Protein AF-F3FZJ3-F1 (afdb_monomer_lite)

Foldseek 3Di:
DDAEAEEALVVVVVCVVVVNDDPNHPYYHHDDDDDDCVSVPD

Radius of gyration: 10.22 Å; chains: 1; bounding box: 27×18×21 Å

Organism: NCBI:txid629262

Structure (mmCIF, N/CA/C/O backbone):
data_AF-F3FZJ3-F1
#
_entry.id   AF-F3FZJ3-F1
#
loop_
_atom_site.group_PDB
_atom_site.id
_atom_site.type_symbol
_atom_site.label_atom_id
_atom_site.label_alt_id
_atom_site.label_comp_id
_atom_site.label_asym_id
_atom_site.label_entity_id
_atom_site.label_seq_id
_atom_site.pdbx_PDB_ins_code
_atom_site.Cartn_x
_atom_site.Cartn_y
_atom_site.Cartn_z
_atom_site.occupancy
_atom_site.B_i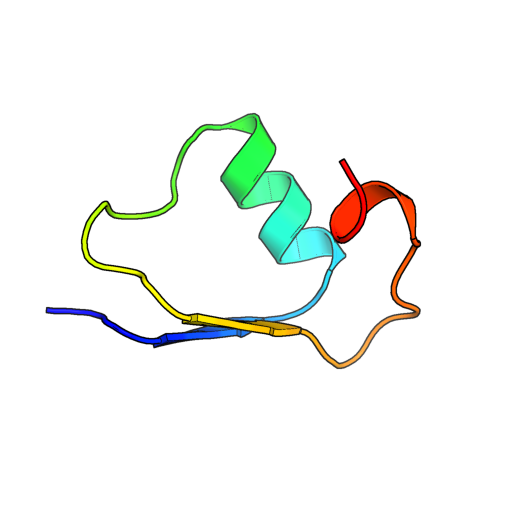so_or_equiv
_atom_site.auth_seq_id
_atom_site.auth_comp_id
_atom_site.auth_asym_id
_atom_site.auth_atom_id
_atom_site.pdbx_PDB_model_num
ATOM 1 N N . ASP A 1 1 ? -18.152 7.811 -0.083 1.00 77.38 1 ASP A N 1
ATOM 2 C CA . ASP A 1 1 ? -17.394 6.688 0.483 1.00 77.38 1 ASP A CA 1
ATOM 3 C C . ASP A 1 1 ? -16.330 6.254 -0.520 1.00 77.38 1 ASP A C 1
ATOM 5 O O . ASP A 1 1 ? -16.629 6.290 -1.711 1.00 77.38 1 ASP A O 1
ATOM 9 N N . ILE A 1 2 ? -15.104 5.951 -0.084 1.00 85.50 2 ILE A N 1
ATOM 10 C CA . ILE A 1 2 ? -13.972 5.599 -0.961 1.00 85.50 2 ILE A CA 1
ATOM 11 C C . ILE A 1 2 ? -13.441 4.231 -0.542 1.00 85.50 2 ILE A C 1
ATOM 13 O O . ILE A 1 2 ? -12.762 4.109 0.468 1.00 85.50 2 ILE A O 1
ATOM 17 N N . GLY A 1 3 ? -13.727 3.210 -1.348 1.00 95.38 3 GLY A N 1
ATOM 18 C CA . GLY A 1 3 ? -13.275 1.845 -1.078 1.00 95.38 3 GLY A CA 1
ATOM 19 C C . GLY A 1 3 ? -11.893 1.500 -1.631 1.00 95.38 3 GLY A C 1
ATOM 20 O O . GLY A 1 3 ? -11.184 0.659 -1.078 1.00 95.38 3 GLY A O 1
ATOM 21 N N . LEU A 1 4 ? -11.511 2.161 -2.726 1.00 95.75 4 LEU A N 1
ATOM 22 C CA . LEU A 1 4 ? -10.323 1.836 -3.501 1.00 95.75 4 LEU A CA 1
ATOM 23 C C . LEU A 1 4 ? -9.511 3.088 -3.811 1.00 95.75 4 LEU A C 1
ATOM 25 O O . LEU A 1 4 ? 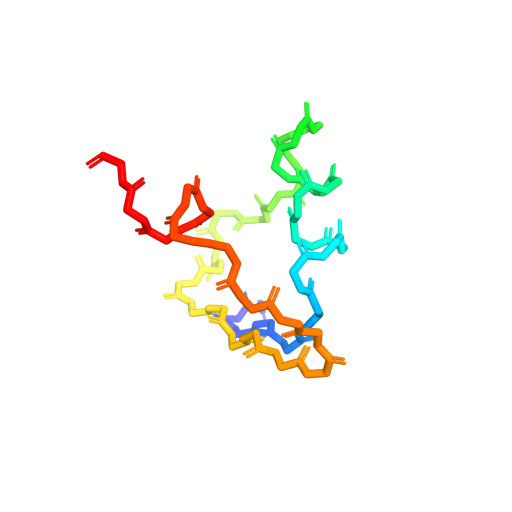-10.055 4.092 -4.273 1.00 95.75 4 LEU A O 1
ATOM 29 N N . ILE A 1 5 ? -8.196 2.988 -3.631 1.00 94.56 5 ILE A N 1
ATOM 30 C CA . ILE A 1 5 ? -7.231 4.006 -4.052 1.00 94.56 5 ILE A CA 1
ATOM 31 C C . ILE A 1 5 ? -6.283 3.403 -5.093 1.00 94.56 5 ILE A C 1
ATOM 33 O O . ILE A 1 5 ? -5.716 2.334 -4.885 1.00 94.56 5 ILE A O 1
ATOM 37 N N . ASN A 1 6 ? -6.085 4.110 -6.208 1.00 95.62 6 ASN A N 1
ATOM 38 C CA . ASN A 1 6 ? -4.992 3.851 -7.147 1.00 95.62 6 ASN A CA 1
ATOM 39 C C . ASN A 1 6 ? -3.889 4.875 -6.891 1.00 95.62 6 ASN A C 1
ATOM 41 O O . ASN A 1 6 ? -4.161 6.076 -6.899 1.00 95.62 6 ASN A O 1
ATOM 45 N N . THR A 1 7 ? -2.661 4.425 -6.659 1.00 95.12 7 THR A N 1
ATOM 46 C CA . THR A 1 7 ? -1.543 5.324 -6.350 1.00 95.12 7 THR A CA 1
ATOM 47 C C . THR A 1 7 ? -0.194 4.720 -6.744 1.00 95.12 7 THR A C 1
ATOM 49 O O . THR A 1 7 ? -0.121 3.640 -7.333 1.0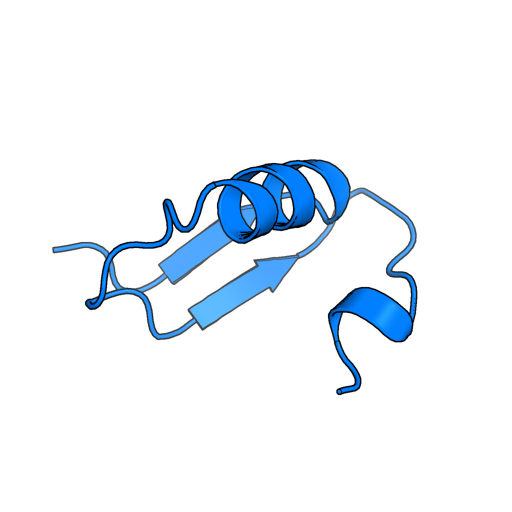0 95.12 7 THR A O 1
ATOM 52 N N . VAL A 1 8 ? 0.882 5.430 -6.423 1.00 95.88 8 VAL A N 1
ATOM 53 C CA . VAL A 1 8 ? 2.264 4.956 -6.527 1.00 95.88 8 VAL A CA 1
ATOM 54 C C . VAL A 1 8 ? 2.834 4.639 -5.131 1.00 95.88 8 VAL A C 1
ATOM 56 O O . VAL A 1 8 ? 2.379 5.225 -4.142 1.00 95.88 8 VAL A O 1
ATOM 59 N N . PRO A 1 9 ? 3.829 3.737 -5.010 1.00 93.88 9 PRO A N 1
ATOM 60 C CA . PRO A 1 9 ? 4.472 3.393 -3.738 1.00 93.88 9 PRO A CA 1
ATOM 61 C C . PRO A 1 9 ? 4.930 4.592 -2.888 1.00 93.88 9 PRO A C 1
ATOM 63 O O . PRO A 1 9 ? 4.675 4.611 -1.682 1.00 93.88 9 PRO A O 1
ATOM 66 N N . SER A 1 10 ? 5.572 5.604 -3.481 1.00 94.62 10 SER A N 1
ATOM 67 C CA . SER A 1 10 ? 6.043 6.799 -2.763 1.00 94.62 10 SER A CA 1
ATOM 68 C C . SER A 1 10 ? 4.907 7.595 -2.112 1.00 94.62 10 SER A C 1
ATOM 70 O O . SER A 1 10 ? 5.008 7.984 -0.948 1.00 94.62 10 SER A O 1
ATOM 72 N N . ALA A 1 11 ? 3.797 7.775 -2.826 1.00 95.00 11 ALA A N 1
ATOM 73 C CA . ALA A 1 11 ? 2.617 8.463 -2.322 1.00 95.00 11 ALA A CA 1
ATOM 74 C C . ALA A 1 11 ? 1.902 7.648 -1.234 1.00 95.00 11 ALA A C 1
ATOM 76 O O . ALA A 1 11 ? 1.505 8.213 -0.216 1.00 95.00 11 ALA A O 1
ATOM 77 N N . LEU A 1 12 ? 1.790 6.321 -1.397 1.00 93.69 12 LEU A N 1
ATOM 78 C CA . LEU A 1 12 ? 1.248 5.451 -0.346 1.00 93.69 12 LEU A CA 1
ATOM 79 C C . LEU A 1 12 ? 2.081 5.547 0.940 1.00 93.69 12 LEU A C 1
ATOM 81 O O . LEU A 1 12 ? 1.518 5.678 2.023 1.00 93.69 12 LEU A O 1
ATOM 85 N N . LYS A 1 13 ? 3.415 5.551 0.825 1.00 92.31 13 LYS A N 1
ATOM 86 C CA . LYS A 1 13 ? 4.318 5.710 1.973 1.00 92.31 13 LYS A CA 1
ATOM 87 C C . LYS A 1 13 ? 4.075 7.024 2.715 1.00 92.31 13 LYS A C 1
ATOM 89 O O . LYS A 1 13 ? 3.937 7.001 3.932 1.00 92.31 13 LYS A O 1
ATOM 94 N N . ALA A 1 14 ? 3.968 8.139 1.991 1.00 94.31 14 ALA A N 1
ATOM 95 C CA . ALA A 1 14 ? 3.702 9.446 2.592 1.00 94.31 14 ALA A CA 1
ATOM 96 C C . ALA A 1 14 ? 2.363 9.475 3.350 1.00 94.31 14 ALA A C 1
ATOM 98 O O . ALA A 1 14 ? 2.296 10.034 4.440 1.00 94.31 14 ALA A O 1
ATOM 99 N N . LEU A 1 15 ? 1.315 8.837 2.812 1.00 93.50 15 LEU A N 1
ATOM 100 C CA . LEU A 1 15 ? 0.012 8.724 3.481 1.00 93.50 15 LEU A CA 1
ATOM 101 C C . LEU A 1 15 ? 0.077 7.863 4.749 1.00 93.50 15 LEU A C 1
ATOM 103 O O . LEU A 1 15 ? -0.543 8.216 5.751 1.00 93.50 15 LEU A O 1
ATOM 107 N N . LEU A 1 16 ? 0.824 6.755 4.718 1.00 91.19 16 LEU A N 1
ATOM 108 C CA . LEU A 1 16 ? 1.018 5.880 5.878 1.00 91.19 16 LEU A CA 1
ATOM 109 C C . LEU A 1 16 ? 1.801 6.578 6.999 1.00 91.19 16 LEU A C 1
ATOM 111 O O . LEU A 1 16 ? 1.428 6.459 8.160 1.00 91.19 16 LEU A O 1
ATOM 115 N N . GLU A 1 17 ? 2.837 7.352 6.666 1.00 94.62 17 GLU A N 1
ATOM 116 C CA . GLU A 1 17 ? 3.657 8.089 7.645 1.00 94.62 17 GLU A CA 1
ATOM 117 C C . GLU A 1 17 ? 2.848 9.100 8.469 1.00 94.62 17 GLU A C 1
ATOM 119 O O . GLU A 1 17 ? 3.176 9.355 9.627 1.00 94.62 17 GLU A O 1
ATOM 124 N N . ILE A 1 18 ? 1.778 9.650 7.890 1.00 96.38 18 ILE A N 1
ATOM 125 C CA . ILE A 1 18 ? 0.890 10.611 8.556 1.00 96.38 18 ILE A CA 1
ATOM 126 C C . ILE A 1 18 ? -0.452 10.002 8.993 1.00 96.38 18 ILE A C 1
ATOM 128 O O . ILE A 1 18 ? -1.323 10.739 9.449 1.00 96.38 18 ILE A O 1
ATOM 132 N N . ASN A 1 19 ? -0.642 8.685 8.850 1.00 92.81 19 ASN A N 1
ATOM 133 C CA . ASN A 1 19 ? -1.909 7.987 9.111 1.00 92.81 19 ASN A CA 1
ATOM 134 C C . ASN A 1 19 ? -3.129 8.613 8.395 1.00 92.81 19 ASN A C 1
ATOM 136 O O . ASN A 1 19 ? -4.201 8.747 8.978 1.00 92.81 19 ASN A O 1
ATOM 140 N N . ALA A 1 20 ? -2.979 9.003 7.125 1.00 94.12 20 ALA A N 1
ATOM 141 C CA . ALA A 1 20 ? -4.021 9.694 6.351 1.00 94.12 20 ALA A CA 1
ATOM 142 C C . ALA A 1 20 ? -4.859 8.781 5.436 1.00 94.12 20 ALA A C 1
ATOM 144 O O . ALA A 1 20 ? -5.517 9.273 4.517 1.00 94.12 20 ALA A O 1
ATOM 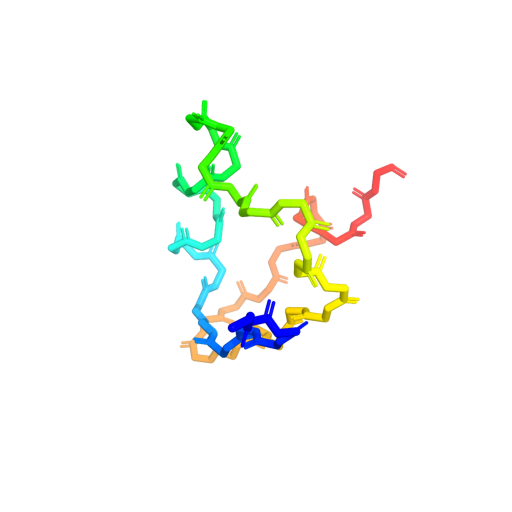145 N N . LEU A 1 21 ? -4.845 7.462 5.647 1.00 92.56 21 LEU A N 1
ATOM 146 C CA . LEU A 1 21 ? -5.752 6.560 4.935 1.00 92.56 21 LEU A CA 1
ATOM 147 C C . LEU A 1 21 ? -7.121 6.536 5.640 1.00 92.56 21 LEU A C 1
ATOM 149 O O . LEU A 1 21 ? -7.171 6.227 6.829 1.00 92.56 21 LEU A O 1
ATOM 153 N N . PRO A 1 22 ? -8.230 6.849 4.941 1.00 93.25 22 PRO A N 1
ATOM 154 C CA . PRO A 1 22 ? -9.569 6.721 5.509 1.00 93.25 22 PRO A CA 1
ATOM 155 C C . PRO A 1 22 ? -9.891 5.273 5.892 1.00 93.25 22 PRO A C 1
ATOM 157 O O . PRO A 1 22 ? -9.536 4.350 5.161 1.00 93.25 22 PRO A O 1
ATOM 160 N N . GLU A 1 23 ? -10.655 5.079 6.969 1.00 93.56 23 GLU A N 1
ATOM 161 C CA . GLU A 1 23 ? -11.052 3.744 7.450 1.00 93.56 23 GLU A CA 1
ATOM 162 C C . GLU A 1 23 ? -11.874 2.935 6.435 1.00 93.56 23 GLU A C 1
ATOM 164 O O . GLU A 1 23 ? -11.891 1.708 6.493 1.00 93.56 23 GLU A O 1
ATOM 169 N N . SER A 1 24 ? -12.553 3.593 5.490 1.00 95.88 24 SER A N 1
ATOM 170 C CA . SER A 1 24 ? -13.352 2.898 4.477 1.00 95.88 24 SER A CA 1
ATOM 171 C C . SER A 1 24 ? -12.546 2.339 3.301 1.00 95.88 24 SER A C 1
ATOM 173 O O . SER A 1 24 ? -13.073 1.548 2.506 1.00 95.88 24 SER A O 1
ATOM 175 N N . VAL A 1 25 ? -11.255 2.680 3.209 1.00 95.44 25 VAL A N 1
ATOM 176 C CA . VAL A 1 25 ? -10.357 2.135 2.190 1.00 95.44 25 VAL A CA 1
ATOM 177 C C . VAL A 1 25 ? -9.993 0.703 2.555 1.00 95.44 25 VAL A C 1
ATOM 179 O O . VAL A 1 25 ? -9.321 0.439 3.546 1.0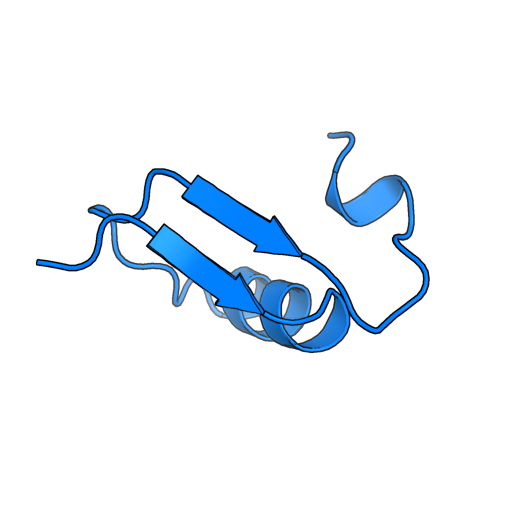0 95.44 25 VAL A O 1
ATOM 182 N N . HIS A 1 26 ? -10.391 -0.229 1.699 1.00 94.25 26 HIS A N 1
ATOM 183 C CA . HIS A 1 26 ? -10.121 -1.660 1.851 1.00 94.25 26 HIS A CA 1
ATOM 184 C C . HIS A 1 26 ? -9.248 -2.206 0.720 1.00 94.25 26 HIS A C 1
ATOM 186 O O . HIS A 1 26 ? -8.841 -3.366 0.742 1.00 94.25 26 HIS A O 1
ATOM 192 N N . THR A 1 27 ? -8.958 -1.400 -0.303 1.00 94.69 27 THR A N 1
ATOM 193 C CA . THR A 1 27 ? -8.086 -1.799 -1.409 1.00 94.69 27 THR A CA 1
ATOM 194 C C . THR A 1 27 ? -7.204 -0.640 -1.849 1.00 94.69 27 THR A C 1
ATOM 196 O O . THR A 1 27 ? -7.678 0.462 -2.119 1.00 94.69 27 THR A O 1
ATOM 199 N N . VAL A 1 28 ? -5.906 -0.906 -1.976 1.00 93.94 28 VAL A N 1
ATOM 200 C CA . VAL A 1 28 ? -4.953 0.023 -2.584 1.00 93.94 28 VAL A CA 1
ATOM 201 C C . VAL A 1 28 ? -4.227 -0.701 -3.706 1.00 93.94 28 VAL A C 1
ATOM 203 O O . VAL A 1 28 ? -3.553 -1.700 -3.476 1.00 93.94 28 VAL A O 1
ATOM 206 N N . ASN A 1 29 ? -4.368 -0.193 -4.925 1.00 94.31 29 ASN A N 1
ATOM 207 C CA . ASN A 1 29 ? -3.593 -0.642 -6.070 1.00 94.31 29 ASN A CA 1
ATOM 208 C C . ASN A 1 29 ? -2.388 0.288 -6.252 1.00 94.31 29 ASN A C 1
ATOM 210 O O . ASN A 1 29 ? -2.551 1.506 -6.371 1.00 94.31 29 ASN A O 1
ATOM 214 N N . VAL A 1 30 ? -1.186 -0.287 -6.268 1.00 93.75 30 VAL A N 1
ATOM 215 C CA . VAL A 1 30 ? 0.079 0.445 -6.413 1.00 93.75 30 VAL A CA 1
ATOM 216 C C . VAL A 1 30 ? 0.746 0.112 -7.742 1.00 93.75 30 VAL A C 1
ATOM 218 O O . VAL A 1 30 ? 0.957 -1.054 -8.068 1.00 93.75 30 VAL A O 1
ATOM 221 N N . ALA A 1 31 ? 1.098 1.139 -8.511 1.00 91.19 31 ALA A N 1
ATOM 222 C CA . ALA A 1 31 ? 1.775 1.003 -9.801 1.00 91.19 31 ALA A CA 1
ATOM 223 C C . ALA A 1 31 ? 2.773 2.154 -10.024 1.00 91.19 31 ALA A C 1
ATOM 225 O O . ALA A 1 31 ? 2.965 2.995 -9.154 1.00 91.19 31 ALA A O 1
ATOM 226 N N . GLY A 1 32 ? 3.430 2.198 -11.184 1.00 91.88 32 GLY A N 1
ATOM 227 C CA . GLY A 1 32 ? 4.220 3.358 -11.627 1.00 91.88 32 GLY A CA 1
ATOM 228 C C . GLY A 1 32 ? 5.622 3.506 -11.022 1.00 91.88 32 GLY A C 1
ATOM 229 O O . GLY A 1 32 ? 6.461 4.163 -11.627 1.00 91.88 32 GLY A O 1
ATOM 230 N N . GLU A 1 33 ? 5.922 2.853 -9.898 1.00 94.38 33 GLU A N 1
ATOM 231 C CA . GLU A 1 33 ? 7.275 2.785 -9.331 1.00 94.38 33 GLU A CA 1
ATOM 232 C C . GLU A 1 33 ? 7.640 1.346 -8.963 1.00 94.38 33 GLU A C 1
ATOM 234 O O . GLU A 1 33 ? 6.773 0.485 -8.792 1.00 94.38 33 GLU A O 1
ATOM 239 N N . ALA A 1 34 ? 8.939 1.085 -8.806 1.00 88.88 34 ALA A N 1
ATOM 240 C CA . ALA A 1 34 ? 9.408 -0.193 -8.293 1.00 88.88 34 ALA A CA 1
ATOM 241 C C . ALA A 1 34 ? 8.868 -0.423 -6.872 1.00 88.88 34 ALA A C 1
ATOM 243 O O . ALA A 1 34 ? 9.167 0.331 -5.941 1.00 88.88 34 ALA A O 1
ATOM 244 N N . LEU A 1 35 ? 8.089 -1.489 -6.704 1.00 79.19 35 LEU A N 1
ATOM 245 C CA . LEU A 1 35 ? 7.492 -1.842 -5.425 1.00 79.19 35 LEU A CA 1
ATOM 246 C C . LEU A 1 35 ? 8.547 -2.478 -4.514 1.00 79.19 35 LEU A C 1
ATOM 248 O O . LEU A 1 35 ? 9.011 -3.595 -4.748 1.00 79.19 35 LEU A O 1
ATOM 252 N N . LYS A 1 36 ? 8.956 -1.754 -3.469 1.00 78.62 36 LYS A N 1
ATOM 253 C CA . LYS A 1 36 ? 9.849 -2.297 -2.439 1.00 78.62 36 LYS A CA 1
ATOM 254 C C . LYS A 1 36 ? 9.064 -3.269 -1.562 1.00 78.62 36 LYS A C 1
ATOM 256 O O . LYS A 1 36 ? 8.003 -2.911 -1.060 1.00 78.62 36 LYS A O 1
ATOM 261 N N . ARG A 1 37 ? 9.624 -4.460 -1.322 1.00 77.06 37 ARG A N 1
ATOM 262 C CA . ARG A 1 37 ? 9.013 -5.496 -0.467 1.00 77.06 37 ARG A CA 1
ATOM 263 C C . ARG A 1 37 ? 8.598 -4.973 0.908 1.00 77.06 37 ARG A C 1
ATOM 265 O O . ARG A 1 37 ? 7.496 -5.259 1.340 1.00 77.06 37 ARG A O 1
ATOM 272 N N . SER A 1 38 ? 9.401 -4.095 1.510 1.00 78.00 38 SER A N 1
ATOM 273 C CA . SER A 1 38 ? 9.118 -3.460 2.806 1.00 78.00 38 SER A CA 1
ATOM 274 C C . SER A 1 38 ? 7.837 -2.612 2.870 1.00 78.00 38 SER A C 1
ATOM 276 O O . SER A 1 38 ? 7.511 -2.114 3.938 1.00 78.00 38 SER A O 1
ATOM 278 N N . LEU A 1 39 ? 7.180 -2.330 1.739 1.00 73.19 39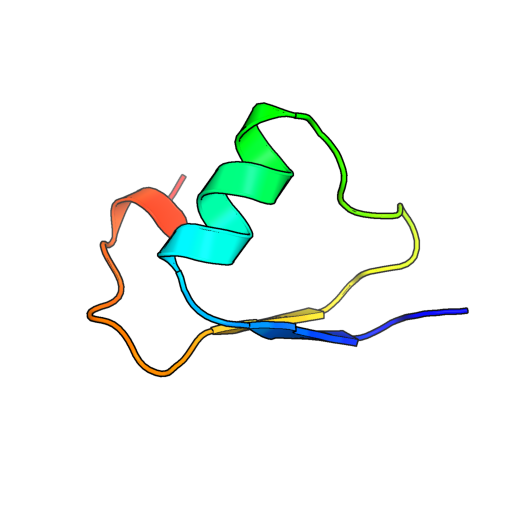 LEU A N 1
ATOM 279 C CA . LEU A 1 39 ? 5.905 -1.603 1.702 1.00 73.19 39 LEU A CA 1
ATOM 280 C C . LEU A 1 39 ? 4.689 -2.549 1.637 1.00 73.19 39 LEU A C 1
ATOM 282 O O . LEU A 1 39 ? 3.564 -2.105 1.829 1.00 73.19 39 LEU A O 1
ATOM 286 N N . VAL A 1 40 ? 4.907 -3.827 1.320 1.00 73.94 40 VAL A N 1
ATOM 287 C CA . VAL A 1 40 ? 3.857 -4.843 1.111 1.00 73.94 40 VAL A CA 1
ATOM 288 C C . VAL A 1 40 ? 3.943 -5.941 2.166 1.00 73.94 40 VAL A C 1
ATOM 290 O O . VAL A 1 40 ? 2.927 -6.465 2.608 1.00 73.94 40 VAL A O 1
ATOM 293 N N . GLU A 1 41 ? 5.164 -6.287 2.557 1.00 72.69 41 GLU A N 1
ATOM 294 C CA . GLU A 1 41 ? 5.479 -7.308 3.543 1.00 72.69 41 GLU A CA 1
ATOM 295 C C . GLU A 1 41 ? 5.733 -6.612 4.888 1.00 72.69 41 GLU A C 1
ATOM 297 O O . GLU A 1 41 ? 6.668 -5.814 5.003 1.00 72.69 41 GLU A O 1
ATOM 302 N N . ASN A 1 42 ? 4.870 -6.902 5.869 1.00 58.12 42 ASN A N 1
ATOM 303 C CA . ASN A 1 42 ? 5.080 -6.625 7.294 1.00 58.12 42 ASN A CA 1
ATOM 304 C C . ASN A 1 42 ? 5.663 -7.864 7.973 1.00 58.12 42 ASN A C 1
ATOM 306 O O . ASN A 1 42 ? 5.131 -8.966 7.703 1.00 58.12 42 ASN A O 1
#

pLDDT: mean 89.53, std 8.68, range [58.12, 96.38]

Secondary structure (DSSP, 8-state):
---EEEE-HHHHHHHHHTT---TT--EEEE-SS---GGGT--

Sequence (42 aa):
DIGLINTVPSALKALLEINALPESVHTVNVAGEALKRSLVEN